Protein AF-A0A1I6VYF3-F1 (afdb_monomer)

Structure (mmCIF, N/CA/C/O backbone):
data_AF-A0A1I6VYF3-F1
#
_entry.id   AF-A0A1I6VYF3-F1
#
loop_
_atom_site.group_PDB
_atom_site.id
_atom_site.type_symbol
_atom_site.label_atom_id
_atom_site.label_alt_id
_atom_site.label_comp_id
_atom_site.label_asym_id
_atom_site.label_entity_id
_atom_site.label_seq_id
_atom_site.pdbx_PDB_ins_code
_atom_site.Cartn_x
_atom_site.Cartn_y
_atom_site.Cartn_z
_atom_site.occupancy
_atom_site.B_iso_or_equiv
_atom_site.auth_seq_id
_atom_site.auth_comp_id
_atom_site.auth_asym_id
_atom_site.auth_atom_id
_atom_site.pdbx_PDB_model_num
ATOM 1 N N . MET A 1 1 ? -0.927 11.354 -14.458 1.00 59.97 1 MET A N 1
ATOM 2 C CA . MET A 1 1 ? -0.891 10.353 -13.376 1.00 59.97 1 MET A CA 1
ATOM 3 C C . MET A 1 1 ? -0.864 11.114 -12.070 1.00 59.97 1 MET A C 1
ATOM 5 O O . MET A 1 1 ? -0.097 12.065 -11.974 1.00 59.97 1 MET A O 1
ATOM 9 N N . ASN A 1 2 ? -1.736 10.753 -11.134 1.00 69.69 2 ASN A N 1
ATOM 10 C CA . ASN A 1 2 ? -1.705 11.288 -9.781 1.00 69.69 2 ASN A CA 1
ATOM 11 C C . ASN A 1 2 ? -0.667 10.477 -8.989 1.00 69.69 2 ASN A C 1
ATOM 13 O O . ASN A 1 2 ? -0.709 9.242 -9.034 1.00 69.69 2 ASN A O 1
ATOM 17 N N . PRO A 1 3 ? 0.298 11.122 -8.316 1.00 82.19 3 PRO A N 1
ATOM 18 C CA . PRO A 1 3 ? 1.192 10.397 -7.426 1.00 82.19 3 PRO A CA 1
ATOM 19 C C . PRO A 1 3 ? 0.359 9.722 -6.330 1.00 82.19 3 PRO A C 1
ATOM 21 O O . PRO A 1 3 ? -0.583 10.313 -5.803 1.00 82.19 3 PRO A O 1
ATOM 24 N N . VAL A 1 4 ? 0.676 8.464 -6.025 1.00 93.81 4 VAL A N 1
ATOM 25 C CA . VAL A 1 4 ? 0.104 7.785 -4.860 1.00 93.81 4 VAL A CA 1
ATOM 26 C C . VAL A 1 4 ? 0.893 8.272 -3.656 1.00 93.81 4 VAL A C 1
ATOM 28 O O . VAL A 1 4 ? 2.077 7.965 -3.545 1.00 93.81 4 VAL A O 1
ATOM 31 N N . ASN A 1 5 ? 0.259 9.082 -2.812 1.00 94.56 5 ASN A N 1
ATOM 32 C CA . ASN A 1 5 ? 0.927 9.700 -1.673 1.00 94.56 5 ASN A CA 1
ATOM 33 C C . ASN A 1 5 ? 1.212 8.673 -0.577 1.00 94.56 5 ASN A C 1
ATOM 35 O O . ASN A 1 5 ? 0.401 7.782 -0.325 1.00 94.56 5 ASN A O 1
ATOM 39 N N . ASP A 1 6 ? 2.336 8.837 0.109 1.00 96.88 6 ASP A N 1
ATOM 40 C CA . ASP A 1 6 ? 2.615 8.085 1.324 1.00 96.88 6 ASP A CA 1
ATOM 41 C C . ASP A 1 6 ? 1.713 8.559 2.468 1.00 96.88 6 ASP A C 1
ATOM 43 O O . ASP A 1 6 ? 1.509 9.757 2.680 1.00 96.88 6 ASP A O 1
ATOM 47 N N . TYR A 1 7 ? 1.197 7.598 3.227 1.00 98.00 7 TYR A N 1
ATOM 48 C CA . TYR A 1 7 ? 0.482 7.830 4.472 1.00 98.00 7 TYR A CA 1
ATOM 49 C C . TYR A 1 7 ? 1.353 7.326 5.612 1.00 98.00 7 TYR A C 1
ATOM 51 O O . TYR A 1 7 ? 1.300 6.153 5.984 1.00 98.00 7 TYR A O 1
ATOM 59 N N . VAL A 1 8 ? 2.174 8.222 6.151 1.00 96.88 8 VAL A N 1
ATOM 60 C CA . VAL A 1 8 ? 3.116 7.933 7.234 1.00 96.88 8 VAL A CA 1
ATOM 61 C C . VAL A 1 8 ? 2.985 9.013 8.303 1.00 96.88 8 VAL A C 1
ATOM 63 O O . VAL A 1 8 ? 2.866 10.197 7.989 1.00 96.88 8 VAL A O 1
ATOM 66 N N . LYS A 1 9 ? 2.992 8.596 9.568 1.00 96.50 9 LYS A N 1
ATOM 67 C CA . LYS A 1 9 ? 3.066 9.466 10.745 1.00 96.50 9 LYS A CA 1
ATOM 68 C C . LYS A 1 9 ? 3.964 8.813 11.798 1.00 96.50 9 LYS A C 1
ATOM 70 O O . LYS A 1 9 ? 4.333 7.648 11.655 1.00 96.50 9 LYS A O 1
ATOM 75 N N . GLU A 1 10 ? 4.308 9.559 12.838 1.00 95.94 10 GLU A N 1
ATOM 76 C CA . GLU A 1 10 ? 4.975 8.997 14.015 1.00 95.94 10 GLU A CA 1
ATOM 77 C C . GLU A 1 10 ? 4.049 8.004 14.745 1.00 95.94 10 GLU A C 1
ATOM 79 O O . GLU A 1 10 ? 2.824 8.071 14.614 1.00 95.94 10 GLU A O 1
ATOM 84 N N . ASP A 1 11 ? 4.642 7.066 15.486 1.00 96.06 11 ASP A N 1
ATOM 85 C CA . ASP A 1 11 ? 3.935 6.101 16.343 1.00 96.06 11 ASP A CA 1
ATOM 86 C C . ASP A 1 11 ? 2.928 5.174 15.627 1.0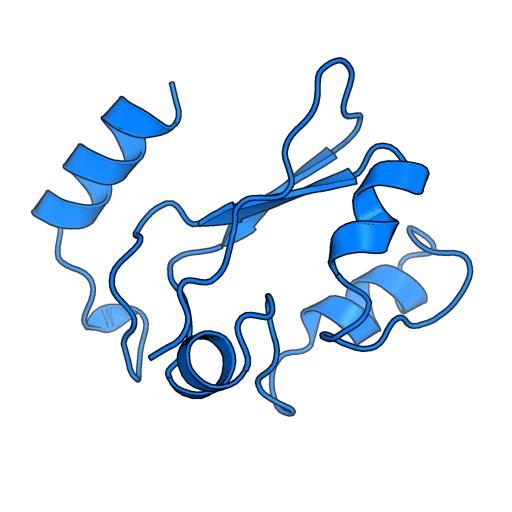0 96.06 11 ASP A C 1
ATOM 88 O O . ASP A 1 11 ? 1.917 4.759 16.194 1.00 96.06 11 ASP A O 1
ATOM 92 N N . LEU A 1 12 ? 3.203 4.802 14.371 1.00 98.00 12 LEU A N 1
ATOM 93 C CA . LEU A 1 12 ? 2.445 3.750 13.685 1.00 98.00 12 LEU A CA 1
ATOM 94 C C . LEU A 1 12 ? 2.675 2.374 14.330 1.00 98.00 12 LEU A C 1
ATOM 96 O O . LEU A 1 12 ? 3.811 1.956 14.549 1.00 98.00 12 LEU A O 1
ATOM 100 N N . ASN A 1 13 ? 1.593 1.617 14.514 1.00 97.88 13 ASN A N 1
ATOM 101 C CA . ASN A 1 13 ? 1.645 0.211 14.913 1.00 97.88 13 ASN A CA 1
ATOM 102 C C . ASN A 1 13 ? 2.036 -0.700 13.738 1.00 97.88 13 ASN A C 1
ATOM 104 O O . ASN A 1 13 ? 2.703 -1.716 13.929 1.00 97.88 13 ASN A O 1
ATOM 108 N N . ILE A 1 14 ? 1.594 -0.363 12.519 1.00 98.19 14 ILE A N 1
ATOM 109 C CA . ILE A 1 14 ? 1.860 -1.140 11.299 1.00 98.19 14 ILE A CA 1
ATOM 110 C C . ILE A 1 14 ? 2.163 -0.185 10.141 1.00 98.19 14 ILE A C 1
ATOM 112 O O . ILE A 1 14 ? 1.431 0.773 9.915 1.00 98.19 14 ILE A O 1
ATOM 116 N N . LEU A 1 15 ? 3.193 -0.484 9.349 1.00 97.88 15 LEU A N 1
ATOM 117 C CA . LEU A 1 15 ? 3.441 0.161 8.059 1.00 97.88 15 LEU A CA 1
ATOM 118 C C . LEU A 1 15 ? 3.364 -0.887 6.947 1.00 97.88 15 LEU A C 1
ATOM 120 O O . LEU A 1 15 ? 4.162 -1.824 6.911 1.00 97.88 15 LEU A O 1
ATOM 124 N N . PHE A 1 16 ? 2.412 -0.732 6.028 1.00 98.25 16 PHE A N 1
ATOM 125 C CA . PHE A 1 16 ? 2.339 -1.569 4.837 1.00 98.25 16 PHE A CA 1
ATOM 126 C C . PHE A 1 16 ? 3.202 -0.971 3.726 1.00 98.25 16 PHE A C 1
ATOM 128 O O . PHE A 1 16 ? 2.972 0.154 3.285 1.00 98.25 16 PHE A O 1
ATOM 135 N N . VAL A 1 17 ? 4.167 -1.755 3.244 1.00 97.69 17 VAL A N 1
ATOM 136 C CA . VAL A 1 17 ? 5.058 -1.371 2.144 1.00 97.69 17 VAL A CA 1
ATOM 137 C C . VAL A 1 17 ? 4.686 -2.176 0.900 1.00 97.69 17 VAL A C 1
ATOM 139 O O . VAL A 1 17 ? 4.942 -3.378 0.821 1.00 97.69 17 VAL A O 1
ATOM 142 N N . GLY A 1 18 ? 4.044 -1.521 -0.066 1.00 95.56 18 GLY A N 1
ATOM 143 C CA . GLY A 1 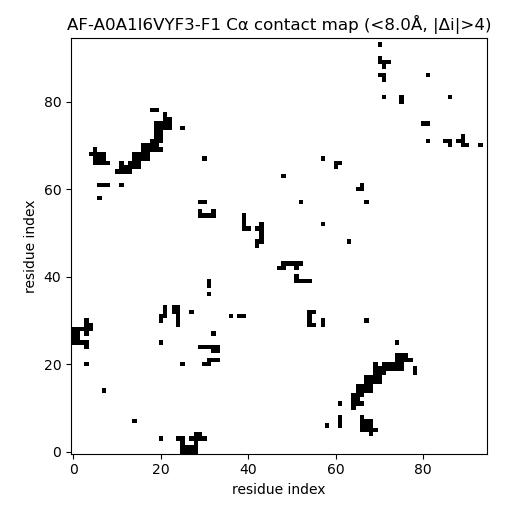18 ? 3.798 -2.080 -1.392 1.00 95.56 18 GLY A CA 1
ATOM 144 C C . GLY A 1 18 ? 5.069 -2.113 -2.245 1.00 95.56 18 GLY A C 1
ATOM 145 O O . GLY A 1 18 ? 6.067 -1.467 -1.928 1.00 95.56 18 GLY A O 1
ATOM 146 N N . PHE A 1 19 ? 5.048 -2.866 -3.349 1.00 95.44 19 PHE A N 1
ATOM 147 C CA . PHE A 1 19 ? 6.163 -2.855 -4.302 1.00 95.44 19 PHE A CA 1
ATOM 148 C C . PHE A 1 19 ? 6.228 -1.523 -5.039 1.00 95.44 19 PHE A C 1
ATOM 150 O O . PHE A 1 19 ? 7.202 -0.791 -4.913 1.00 95.44 19 PHE A O 1
ATOM 157 N N . ASN A 1 20 ? 5.174 -1.214 -5.784 1.00 95.81 20 ASN A N 1
ATOM 158 C CA . ASN A 1 20 ? 5.005 0.024 -6.516 1.00 95.81 20 ASN A CA 1
ATOM 159 C C . ASN A 1 20 ? 3.524 0.225 -6.884 1.00 95.81 20 ASN A C 1
ATOM 161 O O . ASN A 1 20 ? 2.735 -0.730 -6.842 1.00 95.81 20 ASN A O 1
ATOM 165 N N . PRO A 1 21 ? 3.116 1.442 -7.280 1.00 96.06 21 PRO A N 1
ATOM 166 C CA . PRO A 1 21 ? 1.759 1.678 -7.745 1.00 96.06 21 PRO A CA 1
ATOM 167 C C . PRO A 1 21 ? 1.418 0.858 -8.996 1.00 96.06 21 PRO A C 1
ATOM 169 O O . PRO A 1 21 ? 2.130 0.876 -9.998 1.00 96.06 21 PRO A O 1
ATOM 172 N N . SER A 1 22 ? 0.253 0.211 -8.995 1.00 95.12 22 SER A N 1
ATOM 173 C CA . SER A 1 22 ? -0.351 -0.238 -10.256 1.00 95.12 22 SER A CA 1
ATOM 174 C C . SER A 1 22 ? -0.755 0.964 -11.117 1.00 95.12 22 SER A C 1
ATOM 176 O O . SER A 1 22 ? -1.003 2.047 -10.581 1.00 95.12 22 SER A O 1
ATOM 178 N N . ILE A 1 23 ? -0.932 0.763 -12.429 1.00 94.88 23 ILE A N 1
ATOM 179 C CA . ILE A 1 23 ? -1.478 1.801 -13.329 1.00 94.88 23 ILE A CA 1
ATOM 180 C C . ILE A 1 23 ? -2.747 2.437 -12.752 1.00 94.88 23 ILE A C 1
ATOM 182 O O . ILE A 1 23 ? -2.816 3.654 -12.626 1.00 94.88 23 ILE A O 1
ATOM 186 N N . ARG A 1 24 ? -3.708 1.624 -12.294 1.00 95.06 24 ARG A N 1
ATOM 187 C CA . ARG A 1 24 ? -4.957 2.142 -11.721 1.00 95.06 24 ARG A CA 1
ATOM 188 C C . ARG A 1 24 ? -4.727 2.946 -10.445 1.00 95.06 24 ARG A C 1
ATOM 190 O O . ARG A 1 24 ? -5.323 4.000 -10.288 1.00 95.06 24 ARG A O 1
ATOM 197 N N . SER A 1 25 ? -3.859 2.473 -9.551 1.00 96.69 25 SER A N 1
ATOM 198 C CA . SER A 1 25 ? -3.488 3.236 -8.352 1.00 96.69 25 SER A CA 1
ATOM 199 C C . SER A 1 25 ? -2.882 4.588 -8.711 1.00 96.69 25 SER A C 1
ATOM 201 O O . SER A 1 25 ? -3.224 5.584 -8.087 1.00 9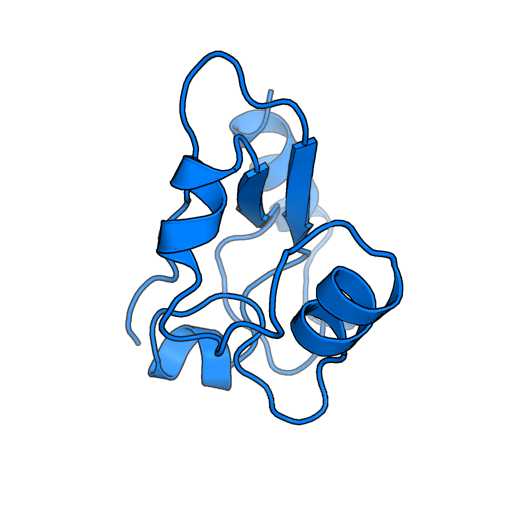6.69 25 SER A O 1
ATOM 203 N N . SER A 1 26 ? -2.052 4.647 -9.753 1.00 95.06 26 SER A N 1
ATOM 204 C CA . SER A 1 26 ? -1.480 5.903 -10.242 1.00 95.06 26 SER A CA 1
ATOM 205 C C . SER A 1 26 ? -2.476 6.793 -11.002 1.00 95.06 26 SER A C 1
ATOM 207 O O . SER A 1 26 ? -2.298 8.006 -11.094 1.00 95.06 26 SER A O 1
ATOM 209 N N . GLU A 1 27 ? -3.548 6.238 -11.557 1.00 95.31 27 GLU A N 1
ATOM 210 C CA . GLU A 1 27 ? -4.640 7.031 -12.127 1.00 95.31 27 GLU A CA 1
ATOM 211 C C . GLU A 1 27 ? -5.506 7.645 -11.022 1.00 95.31 27 GLU A C 1
ATOM 213 O O . GLU A 1 27 ? -5.844 8.828 -11.085 1.00 95.31 27 GLU A O 1
ATOM 218 N N . THR A 1 28 ? -5.830 6.864 -9.988 1.00 96.00 28 THR A N 1
ATOM 219 C CA . THR A 1 28 ? -6.733 7.291 -8.913 1.00 96.00 28 THR A CA 1
ATOM 220 C C . THR A 1 28 ? -6.030 8.024 -7.774 1.00 96.00 28 THR A C 1
ATOM 222 O O . THR A 1 28 ? -6.705 8.693 -7.007 1.00 96.00 28 THR A O 1
ATOM 225 N N . GLY A 1 29 ? -4.706 7.907 -7.649 1.00 96.75 29 GLY A N 1
ATOM 226 C CA . GLY A 1 29 ? -3.943 8.448 -6.518 1.00 96.75 29 GLY A CA 1
ATOM 227 C C . GLY A 1 29 ? -4.132 7.666 -5.215 1.00 96.75 29 GLY A C 1
ATOM 228 O O . GLY A 1 29 ? -3.867 8.209 -4.151 1.00 96.75 29 GLY A O 1
ATOM 229 N N . HIS A 1 30 ? -4.589 6.410 -5.295 1.00 97.81 30 HIS A N 1
ATOM 230 C CA . HIS A 1 30 ? -4.970 5.613 -4.125 1.00 97.81 30 HIS A CA 1
ATOM 231 C C . HIS A 1 30 ? -4.251 4.266 -4.065 1.00 97.81 30 HIS A C 1
ATOM 233 O O . HIS A 1 30 ? -4.085 3.573 -5.083 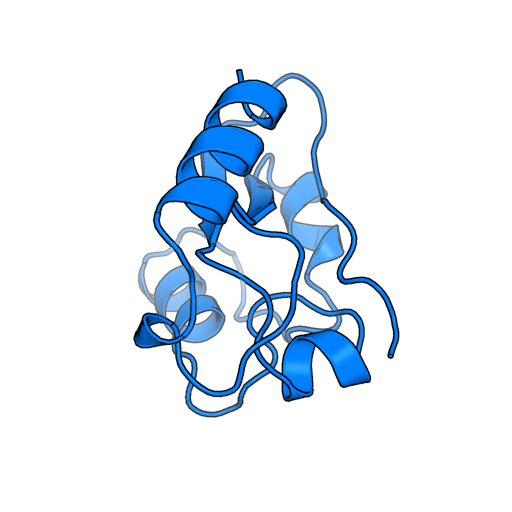1.00 97.81 30 HIS A O 1
ATOM 239 N N . HIS A 1 31 ? -3.869 3.856 -2.859 1.00 98.19 31 HIS A N 1
ATOM 240 C CA . HIS A 1 31 ? -3.194 2.580 -2.628 1.00 98.19 31 HIS A CA 1
ATOM 241 C C . HIS A 1 31 ? -4.117 1.397 -2.921 1.00 98.19 31 HIS A C 1
ATOM 243 O O . HIS A 1 31 ? -5.303 1.383 -2.590 1.00 98.19 31 HIS A O 1
ATOM 249 N N . PHE A 1 32 ? -3.554 0.370 -3.562 1.00 97.19 32 PHE A N 1
ATOM 250 C CA . PHE A 1 32 ? -4.241 -0.897 -3.840 1.00 97.19 32 PHE A CA 1
ATOM 251 C C . PHE A 1 32 ? -5.608 -0.748 -4.549 1.00 97.19 32 PHE A C 1
ATOM 253 O O . PHE A 1 32 ? -6.526 -1.528 -4.310 1.00 97.19 32 PHE A O 1
ATOM 260 N N . ALA A 1 33 ? -5.748 0.229 -5.454 1.00 97.12 33 ALA A N 1
ATOM 261 C CA . ALA A 1 33 ? -7.018 0.573 -6.107 1.00 97.12 33 ALA A CA 1
ATOM 262 C C . ALA A 1 33 ? -7.462 -0.401 -7.217 1.00 97.12 33 ALA A C 1
ATOM 264 O O . ALA A 1 33 ? -8.574 -0.285 -7.740 1.00 97.12 33 ALA A O 1
ATOM 265 N N . ASN A 1 34 ? -6.602 -1.345 -7.620 1.00 94.44 34 ASN A N 1
ATOM 266 C CA . ASN A 1 34 ? -6.958 -2.405 -8.566 1.00 94.44 34 ASN A CA 1
ATOM 267 C C . ASN A 1 34 ? -8.059 -3.305 -7.968 1.00 94.44 34 ASN A C 1
ATOM 269 O O . ASN A 1 34 ? -7.820 -3.876 -6.909 1.00 94.44 34 ASN A O 1
ATOM 273 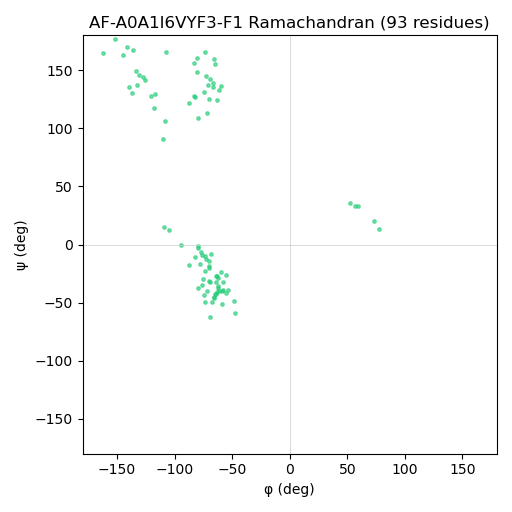N N . PRO A 1 35 ? -9.221 -3.498 -8.629 1.00 92.44 35 PRO A N 1
ATOM 274 C CA . PRO A 1 35 ? -10.307 -4.335 -8.108 1.00 92.44 35 PRO A CA 1
ATOM 275 C C . PRO A 1 35 ? -9.910 -5.795 -7.860 1.00 92.44 35 PRO A C 1
ATOM 277 O O . PRO A 1 35 ? -10.531 -6.472 -7.046 1.00 92.44 35 PRO A O 1
ATOM 280 N N . ASN A 1 36 ? -8.870 -6.280 -8.547 1.00 94.38 36 ASN A N 1
ATOM 281 C CA . ASN A 1 36 ? -8.324 -7.620 -8.338 1.00 94.38 36 ASN A CA 1
ATOM 282 C C . ASN A 1 36 ? -7.349 -7.686 -7.149 1.00 94.38 36 ASN A C 1
ATOM 284 O O . ASN A 1 36 ? -6.952 -8.777 -6.736 1.00 94.38 36 ASN A O 1
ATOM 288 N N . ASN A 1 37 ? -6.936 -6.541 -6.597 1.00 96.25 37 ASN A N 1
ATOM 289 C CA . ASN A 1 37 ? -6.110 -6.497 -5.403 1.00 96.25 37 ASN A CA 1
ATOM 290 C C . ASN A 1 37 ? -6.963 -6.836 -4.171 1.00 96.25 37 ASN A C 1
ATOM 292 O O . ASN A 1 37 ? -8.046 -6.296 -3.964 1.00 96.25 37 ASN A O 1
ATOM 296 N N . ARG A 1 38 ? -6.465 -7.753 -3.339 1.00 97.56 38 ARG A N 1
ATOM 297 C CA . ARG A 1 38 ? -7.192 -8.268 -2.172 1.00 97.56 38 ARG A CA 1
ATOM 298 C C . ARG A 1 38 ? -6.864 -7.545 -0.869 1.00 97.56 38 ARG A C 1
ATOM 300 O O . ARG A 1 38 ? -7.446 -7.917 0.142 1.00 97.56 38 ARG A O 1
ATOM 307 N N . PHE A 1 39 ? -5.977 -6.548 -0.876 1.00 98.25 39 PHE A N 1
ATOM 308 C CA . PHE A 1 39 ? -5.496 -5.852 0.323 1.00 98.25 39 PHE A CA 1
ATOM 309 C C . PHE A 1 39 ? -6.642 -5.430 1.248 1.00 98.25 39 PHE A C 1
ATOM 311 O O . PHE A 1 39 ? -6.736 -5.927 2.364 1.00 98.25 39 PHE A O 1
ATOM 318 N N . TRP A 1 40 ? -7.581 -4.623 0.748 1.00 98.38 40 TRP A N 1
ATOM 319 C CA . TRP A 1 40 ? -8.704 -4.105 1.538 1.00 98.38 40 TRP A CA 1
ATOM 320 C C . TRP A 1 40 ? -9.636 -5.196 2.071 1.00 98.38 40 TRP A C 1
ATOM 322 O O . TRP A 1 40 ? -10.149 -5.099 3.183 1.00 98.38 40 TRP A O 1
ATOM 332 N N . LYS A 1 41 ? -9.842 -6.260 1.286 1.00 98.50 41 LYS A N 1
ATOM 333 C CA . LYS A 1 41 ? -10.643 -7.413 1.706 1.00 98.50 41 LYS A CA 1
ATOM 334 C C . LYS A 1 41 ? -9.946 -8.177 2.834 1.00 98.50 41 LYS A C 1
ATOM 336 O O . LYS A 1 41 ? -10.572 -8.442 3.851 1.00 98.50 41 LYS A O 1
ATOM 341 N N . ILE A 1 42 ? -8.662 -8.491 2.661 1.00 98.50 42 ILE A N 1
ATOM 342 C CA . ILE A 1 42 ? -7.864 -9.242 3.638 1.00 98.50 42 ILE A CA 1
ATOM 343 C C . ILE A 1 42 ? -7.707 -8.444 4.931 1.00 98.50 42 ILE A C 1
ATOM 345 O O . ILE A 1 42 ? -7.858 -9.011 6.005 1.00 98.50 42 ILE A O 1
ATOM 349 N N . LEU A 1 43 ? -7.454 -7.137 4.841 1.00 98.25 43 LEU A N 1
ATOM 350 C CA . LEU A 1 43 ? -7.303 -6.263 6.002 1.00 98.25 43 LEU A CA 1
ATOM 351 C C . LEU A 1 43 ? -8.558 -6.276 6.891 1.00 98.25 43 LEU A C 1
ATOM 353 O O . LEU A 1 43 ? -8.459 -6.299 8.117 1.00 98.25 43 LEU A O 1
ATOM 357 N N . TYR A 1 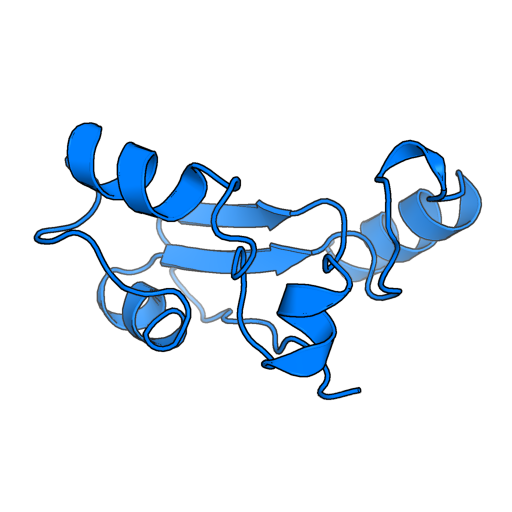44 ? -9.741 -6.310 6.274 1.00 98.69 44 TYR A N 1
ATOM 358 C CA . TYR A 1 44 ? -11.007 -6.445 6.988 1.00 98.69 44 TYR A CA 1
ATOM 359 C C . TYR A 1 44 ? -11.238 -7.861 7.525 1.00 98.69 44 TYR A C 1
ATOM 361 O O . TYR A 1 44 ? -11.527 -8.026 8.705 1.00 98.69 44 TYR A O 1
ATOM 369 N N . GLU A 1 45 ? -11.074 -8.891 6.691 1.00 98.69 45 GLU A N 1
ATOM 370 C CA . GLU A 1 45 ? -11.304 -10.288 7.092 1.00 98.69 45 GLU A CA 1
ATOM 371 C C . GLU A 1 45 ? -10.332 -10.764 8.185 1.00 98.69 45 GLU A C 1
ATOM 373 O O . GLU A 1 45 ? -10.686 -11.625 8.986 1.00 98.69 45 GLU A O 1
ATOM 378 N N . ALA A 1 46 ? -9.133 -10.179 8.259 1.00 98.25 46 ALA A N 1
ATOM 379 C CA . ALA A 1 46 ? -8.163 -10.417 9.326 1.00 98.25 46 ALA A CA 1
ATOM 380 C C . ALA A 1 46 ? -8.498 -9.689 10.643 1.00 98.25 46 ALA A C 1
ATOM 382 O O . ALA A 1 46 ? -7.809 -9.893 11.639 1.00 98.25 46 ALA A O 1
ATOM 383 N N . GLY A 1 47 ? -9.521 -8.827 10.660 1.00 98.12 47 GLY A N 1
ATOM 384 C CA . GLY A 1 47 ? -9.921 -8.063 11.843 1.00 98.12 47 GLY A CA 1
ATOM 385 C C . GLY A 1 47 ? -9.035 -6.853 12.158 1.00 98.12 47 GLY A C 1
ATOM 386 O O . GLY A 1 47 ? -9.157 -6.291 13.241 1.00 98.12 47 GLY A O 1
ATOM 387 N N . LEU A 1 48 ? -8.166 -6.426 11.231 1.00 98.00 48 LEU A N 1
ATOM 388 C CA . LEU A 1 48 ? -7.306 -5.244 11.414 1.00 98.00 48 LEU A CA 1
ATOM 389 C C . LEU A 1 48 ? -8.060 -3.923 11.212 1.00 98.00 48 LEU A C 1
ATOM 391 O O . LEU A 1 48 ? -7.587 -2.866 11.616 1.00 98.00 48 LEU A O 1
ATOM 395 N N . THR A 1 49 ? -9.233 -3.969 10.581 1.00 98.50 49 THR A N 1
ATOM 396 C CA . THR A 1 49 ? -10.085 -2.796 10.359 1.00 98.50 49 THR A CA 1
ATOM 397 C C . THR A 1 49 ? -11.525 -3.078 10.785 1.00 98.50 49 THR A C 1
ATOM 399 O O . THR A 1 49 ? -12.009 -4.195 10.602 1.00 98.50 49 THR A O 1
ATOM 402 N N . PRO A 1 50 ? -12.253 -2.076 11.316 1.00 97.81 50 PRO A N 1
ATOM 403 C CA . PRO A 1 50 ? -13.637 -2.252 11.775 1.00 97.81 50 PRO A CA 1
ATOM 404 C C . PRO A 1 50 ? -14.638 -2.464 10.629 1.00 97.81 50 PRO A C 1
ATOM 406 O O . PRO A 1 50 ? -15.740 -2.970 10.836 1.00 97.81 50 PRO A O 1
ATOM 409 N N . LYS A 1 51 ? -14.269 -2.063 9.411 1.00 98.38 51 LYS A N 1
ATOM 410 C CA . LYS A 1 51 ? -15.040 -2.242 8.181 1.00 98.38 51 LYS A CA 1
ATOM 411 C C . LYS A 1 51 ? -14.087 -2.488 7.019 1.00 98.38 51 LYS A C 1
ATOM 413 O O . LYS A 1 51 ? -12.917 -2.125 7.091 1.00 98.38 51 LYS A O 1
ATOM 418 N N . LYS A 1 52 ? -14.607 -3.005 5.910 1.00 98.44 52 LYS A N 1
ATOM 419 C CA . LYS A 1 52 ? -13.887 -2.976 4.637 1.00 98.44 52 LYS A CA 1
ATOM 420 C C . LYS A 1 52 ? -13.873 -1.541 4.101 1.00 98.44 52 LYS A C 1
ATOM 422 O O . LYS A 1 52 ? -14.927 -1.005 3.764 1.00 98.44 52 LYS A O 1
ATOM 427 N N . TYR A 1 53 ? -12.692 -0.937 4.046 1.00 98.38 53 TYR A N 1
ATOM 428 C CA . TYR A 1 53 ? -12.476 0.378 3.440 1.00 98.38 53 TYR A CA 1
ATOM 429 C C . TYR A 1 53 ? -12.376 0.261 1.918 1.00 98.38 53 TYR A C 1
ATOM 431 O O . TYR A 1 53 ? -11.909 -0.751 1.389 1.00 98.38 53 TYR A O 1
ATOM 439 N N . GLU A 1 54 ? -12.815 1.303 1.221 1.00 98.12 54 GLU A N 1
ATOM 440 C CA . GLU A 1 54 ? -12.526 1.474 -0.203 1.00 98.12 54 GLU A CA 1
ATOM 441 C C . GLU A 1 54 ? -11.139 2.101 -0.390 1.00 98.12 54 GLU A C 1
ATOM 443 O O . GLU A 1 54 ? -10.651 2.809 0.488 1.00 98.12 54 GLU A O 1
ATOM 448 N N . ALA A 1 55 ? -10.512 1.900 -1.553 1.00 97.94 55 ALA A N 1
ATOM 449 C CA . ALA A 1 55 ? -9.184 2.463 -1.824 1.00 97.94 55 ALA A CA 1
ATOM 450 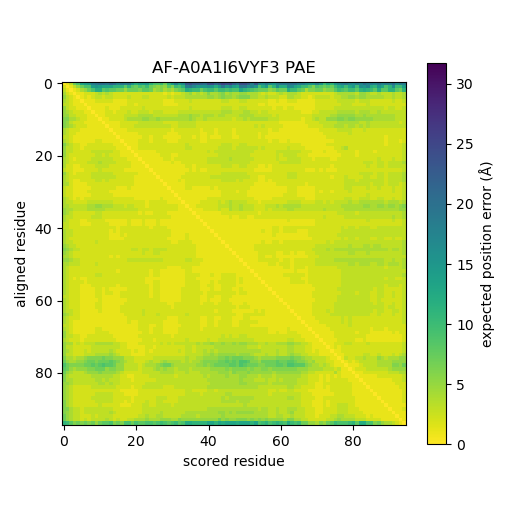C C . ALA A 1 55 ? -9.147 3.994 -1.689 1.00 97.94 55 ALA A C 1
ATOM 452 O O . ALA A 1 55 ? -8.155 4.542 -1.235 1.00 97.94 55 ALA A O 1
ATOM 453 N N . SER A 1 56 ? -10.247 4.683 -2.010 1.00 97.56 56 SER A N 1
ATOM 454 C CA . SER A 1 56 ? -10.367 6.135 -1.835 1.00 97.56 56 SER A CA 1
ATOM 455 C C . SER A 1 56 ? -10.406 6.601 -0.378 1.00 97.56 56 SER A C 1
ATOM 457 O O . SER A 1 56 ? -10.434 7.798 -0.115 1.00 97.56 56 SER A O 1
ATOM 459 N N . GLU A 1 57 ? -10.492 5.669 0.570 1.00 98.25 57 GLU A N 1
ATOM 460 C CA . GLU A 1 57 ? -10.464 5.924 2.007 1.00 98.25 57 GLU A CA 1
ATOM 461 C C . GLU A 1 57 ? -9.117 5.540 2.640 1.00 98.25 57 GLU A C 1
ATOM 463 O O . GLU A 1 57 ? -9.026 5.449 3.863 1.00 98.25 57 GLU A O 1
ATOM 468 N N . ASP A 1 58 ? -8.085 5.291 1.835 1.00 98.25 58 ASP A N 1
ATOM 469 C CA . ASP A 1 58 ? -6.771 4.820 2.273 1.00 98.25 58 ASP A CA 1
ATOM 470 C C . ASP A 1 58 ? -6.115 5.683 3.355 1.00 98.25 58 ASP A C 1
ATOM 472 O O . ASP A 1 58 ? -5.591 5.151 4.335 1.00 98.25 58 ASP A O 1
ATOM 476 N N . TYR A 1 59 ? -6.250 7.002 3.246 1.00 97.88 59 TYR A N 1
ATOM 477 C CA . TYR A 1 59 ? -5.794 7.961 4.254 1.00 97.88 59 TYR A CA 1
ATOM 478 C C . TYR A 1 59 ? -6.352 7.707 5.668 1.00 97.88 59 TYR A C 1
ATOM 480 O O . TYR A 1 59 ? -5.708 8.071 6.650 1.00 97.88 59 TYR A O 1
ATOM 488 N N . LYS A 1 60 ? -7.523 7.065 5.802 1.00 98.31 60 LYS A N 1
ATOM 489 C CA . LYS A 1 60 ? -8.153 6.779 7.105 1.00 98.31 60 LYS A CA 1
ATOM 490 C C . LYS A 1 60 ? -7.451 5.671 7.885 1.00 98.31 60 LYS A C 1
ATOM 492 O O . LYS A 1 60 ? -7.738 5.497 9.064 1.00 98.31 60 LYS A O 1
ATOM 497 N N . LEU A 1 61 ? -6.541 4.911 7.266 1.00 98.31 61 LEU A N 1
ATOM 498 C CA . LEU A 1 61 ? -5.734 3.941 8.012 1.00 98.31 61 LEU A CA 1
ATOM 499 C C . LEU A 1 61 ? -4.835 4.622 9.052 1.00 98.31 61 LEU A C 1
ATOM 501 O O . LEU A 1 61 ? -4.572 4.027 10.097 1.00 98.31 61 LEU A O 1
ATOM 505 N N . LEU A 1 62 ? -4.455 5.885 8.830 1.00 98.31 62 LEU A N 1
ATOM 506 C CA . LEU A 1 62 ? -3.700 6.669 9.807 1.00 98.31 62 LEU A CA 1
ATOM 507 C C . LEU A 1 62 ? -4.473 6.884 11.113 1.00 98.31 62 LEU A C 1
ATOM 509 O O . LEU A 1 62 ? -3.847 6.971 12.167 1.00 98.31 62 LEU A O 1
ATOM 513 N N . ASP A 1 63 ? -5.808 6.918 11.072 1.00 97.94 63 ASP A N 1
ATOM 514 C CA . ASP A 1 63 ? -6.653 7.015 12.272 1.00 97.94 63 ASP A CA 1
ATOM 515 C C . ASP A 1 63 ? -6.623 5.721 13.108 1.00 97.94 63 ASP A C 1
ATOM 517 O O . ASP A 1 63 ? -7.053 5.710 14.259 1.00 97.94 63 ASP A O 1
ATOM 521 N N . LEU A 1 64 ? -6.121 4.628 12.526 1.00 98.06 64 LEU A N 1
ATOM 522 C CA . LEU A 1 64 ? -5.972 3.308 13.142 1.00 98.06 64 LEU A CA 1
ATOM 523 C C . LEU A 1 64 ? -4.498 2.963 13.420 1.00 98.06 64 LEU A C 1
ATOM 525 O O . LEU A 1 64 ? -4.167 1.796 13.618 1.00 98.06 64 LEU A O 1
ATOM 529 N N . ASP A 1 65 ? -3.611 3.962 13.376 1.00 98.38 65 ASP A N 1
ATOM 530 C CA . ASP A 1 65 ? -2.157 3.812 13.522 1.00 98.38 65 ASP A CA 1
ATOM 531 C C . ASP A 1 65 ? -1.541 2.834 12.507 1.00 98.38 65 ASP A C 1
ATOM 533 O O . ASP A 1 65 ? -0.551 2.152 12.785 1.00 98.38 65 ASP A O 1
ATOM 537 N N . MET A 1 66 ? -2.117 2.778 11.302 1.00 98.69 66 MET A N 1
ATOM 538 C CA . MET A 1 66 ? -1.601 2.006 10.176 1.00 98.69 66 MET A CA 1
ATOM 539 C C . MET A 1 66 ? -1.218 2.922 9.008 1.00 98.69 66 MET A C 1
ATOM 541 O O . MET A 1 66 ? -2.007 3.757 8.571 1.00 98.69 66 MET A O 1
ATOM 545 N N . GLY A 1 67 ? -0.006 2.755 8.486 1.00 98.44 67 GLY A N 1
ATOM 546 C CA . GLY A 1 67 ? 0.522 3.536 7.368 1.00 98.44 67 GLY A CA 1
ATOM 547 C C . GLY A 1 67 ? 0.602 2.758 6.059 1.00 98.44 67 GLY A C 1
ATOM 548 O O . GLY A 1 67 ? 0.548 1.525 6.039 1.00 98.44 67 GLY A O 1
ATOM 549 N N . LEU A 1 68 ? 0.781 3.491 4.963 1.00 98.56 68 LEU A N 1
ATOM 550 C CA . LEU A 1 68 ? 0.894 2.966 3.603 1.00 98.56 68 LEU A CA 1
ATOM 551 C C . LEU A 1 68 ? 2.016 3.687 2.849 1.00 98.56 68 LEU A C 1
ATOM 553 O O . LEU A 1 68 ? 2.040 4.914 2.800 1.00 98.56 68 LEU A O 1
ATOM 557 N N . THR A 1 69 ? 2.904 2.929 2.213 1.00 97.81 69 THR A N 1
ATOM 558 C CA . THR A 1 69 ? 3.933 3.451 1.300 1.00 97.81 69 THR A CA 1
ATOM 559 C C . THR A 1 69 ? 4.293 2.403 0.241 1.00 97.81 69 THR A C 1
ATOM 561 O O . THR A 1 69 ? 3.775 1.283 0.263 1.0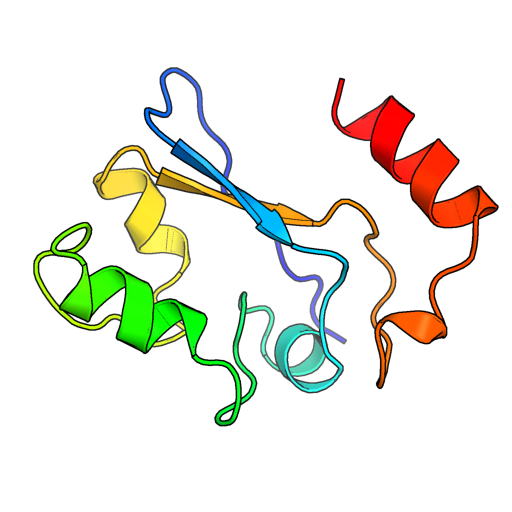0 97.81 69 THR A O 1
ATOM 564 N N . ASN A 1 70 ? 5.169 2.743 -0.704 1.00 97.12 70 ASN A N 1
ATOM 565 C CA . ASN A 1 70 ? 5.746 1.808 -1.666 1.00 97.12 70 ASN A CA 1
ATOM 566 C C . ASN A 1 70 ? 7.271 1.904 -1.663 1.00 97.12 70 ASN A C 1
ATOM 568 O O . ASN A 1 70 ? 7.824 2.993 -1.561 1.00 97.12 70 ASN A O 1
ATOM 572 N N . ILE A 1 71 ? 7.955 0.775 -1.855 1.00 96.69 71 ILE A N 1
ATOM 573 C CA . ILE A 1 71 ? 9.416 0.781 -2.012 1.00 96.69 71 ILE A CA 1
ATOM 574 C C . ILE A 1 71 ? 9.847 1.420 -3.333 1.00 96.69 71 ILE A C 1
ATOM 576 O O . ILE A 1 71 ? 10.887 2.056 -3.382 1.00 96.69 71 ILE A O 1
ATOM 580 N N . VAL A 1 72 ? 9.058 1.304 -4.400 1.00 96.25 72 VAL A N 1
ATOM 581 C CA . VAL A 1 72 ? 9.344 1.948 -5.686 1.00 96.25 72 VAL A CA 1
ATOM 582 C C . VAL A 1 72 ? 8.207 2.886 -6.069 1.00 96.25 72 VAL A C 1
ATOM 584 O O . VAL A 1 72 ? 7.043 2.495 -6.123 1.00 96.25 72 VAL A O 1
ATOM 587 N N . ALA A 1 73 ? 8.549 4.138 -6.376 1.00 91.69 73 ALA A N 1
ATOM 588 C CA . ALA A 1 73 ? 7.570 5.172 -6.710 1.00 91.69 73 ALA A CA 1
ATOM 589 C C . ALA A 1 73 ? 6.984 5.019 -8.126 1.00 91.69 73 ALA A C 1
ATOM 591 O O . ALA A 1 73 ? 5.840 5.407 -8.373 1.00 91.69 73 ALA A O 1
ATOM 592 N N . ARG A 1 74 ? 7.755 4.464 -9.075 1.00 94.56 74 ARG A N 1
ATOM 593 C CA . ARG A 1 74 ? 7.355 4.375 -10.487 1.00 94.56 74 ARG A CA 1
ATOM 594 C C . ARG A 1 74 ? 6.212 3.367 -10.683 1.00 94.56 74 ARG A C 1
ATOM 596 O O . ARG A 1 74 ? 6.385 2.189 -10.365 1.00 94.56 74 ARG A O 1
ATOM 603 N N . PRO A 1 75 ? 5.080 3.769 -11.288 1.00 93.94 75 PRO A N 1
ATOM 604 C CA . PRO A 1 75 ? 4.008 2.839 -11.609 1.00 93.9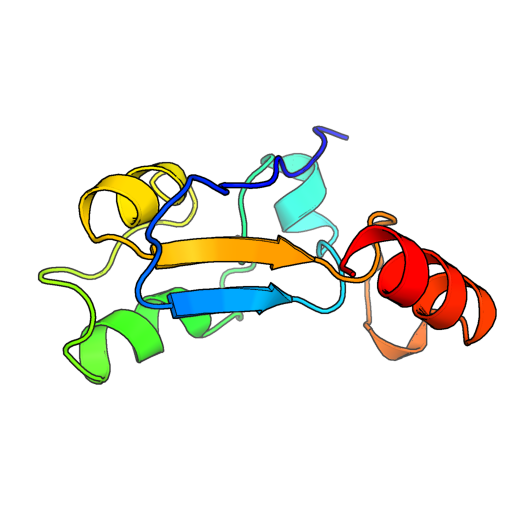4 75 PRO A CA 1
ATOM 605 C C . PRO A 1 75 ? 4.383 1.856 -12.725 1.00 93.94 75 PRO A C 1
ATOM 607 O O . PRO A 1 75 ? 5.011 2.245 -13.713 1.00 93.94 75 PRO A O 1
ATOM 610 N N . THR A 1 76 ? 3.935 0.605 -12.613 1.00 93.06 76 THR A N 1
ATOM 611 C CA . THR A 1 76 ? 4.079 -0.424 -13.664 1.00 93.06 76 THR A CA 1
ATOM 612 C C . THR A 1 76 ? 2.788 -1.224 -13.848 1.00 93.06 76 THR A C 1
ATOM 614 O O . THR A 1 76 ? 1.847 -1.122 -13.050 1.00 93.06 76 THR A O 1
ATOM 617 N N . LYS A 1 77 ? 2.697 -2.006 -14.936 1.00 90.19 77 LYS A N 1
ATOM 618 C CA . LYS A 1 77 ? 1.578 -2.945 -15.124 1.00 90.19 77 LYS A CA 1
ATOM 619 C C . LYS A 1 77 ? 1.795 -4.212 -14.306 1.00 90.19 77 LYS A C 1
ATOM 621 O O . LYS A 1 77 ? 0.828 -4.738 -13.756 1.00 90.19 77 LYS A O 1
ATOM 626 N N . ALA A 1 78 ? 3.040 -4.668 -14.213 1.00 87.00 78 ALA A N 1
ATOM 627 C CA . ALA A 1 78 ? 3.436 -5.822 -13.427 1.00 87.00 78 ALA A CA 1
ATOM 628 C C . ALA A 1 78 ? 4.689 -5.531 -12.584 1.00 87.00 78 ALA A C 1
ATOM 630 O O . ALA A 1 78 ? 5.535 -4.709 -12.937 1.00 87.00 78 ALA A O 1
ATOM 631 N N . ALA A 1 79 ? 4.784 -6.184 -11.423 1.00 84.38 79 ALA A N 1
ATOM 632 C CA . ALA A 1 79 ? 5.865 -5.948 -10.464 1.00 84.38 79 ALA A CA 1
ATOM 633 C C . ALA A 1 79 ? 7.233 -6.467 -10.951 1.00 84.38 79 ALA A C 1
ATOM 635 O O . ALA A 1 79 ? 8.266 -6.035 -10.453 1.00 84.38 79 ALA A O 1
ATOM 636 N N . ASP A 1 80 ? 7.258 -7.371 -11.931 1.00 91.50 80 ASP A N 1
ATOM 637 C CA . ASP A 1 80 ? 8.480 -7.871 -12.572 1.00 91.50 80 ASP A CA 1
ATOM 638 C C . ASP A 1 80 ? 9.136 -6.847 -13.520 1.00 91.50 80 ASP A C 1
ATOM 640 O O . ASP A 1 80 ? 10.283 -7.028 -13.919 1.00 91.50 80 ASP A O 1
ATOM 644 N N . GLU A 1 81 ? 8.454 -5.738 -13.822 1.00 94.25 81 GLU A N 1
ATOM 645 C CA . GLU A 1 81 ? 9.011 -4.581 -14.538 1.00 94.25 81 GLU A CA 1
ATOM 646 C C . GLU A 1 81 ? 9.843 -3.642 -13.638 1.00 94.25 81 GLU A C 1
ATOM 648 O O . GLU A 1 81 ? 10.370 -2.629 -14.115 1.00 94.25 81 GLU A O 1
ATOM 653 N N . ILE A 1 82 ? 9.927 -3.924 -12.333 1.00 95.94 82 ILE A N 1
ATOM 654 C CA . ILE A 1 82 ? 10.731 -3.152 -11.382 1.00 95.94 82 ILE A CA 1
ATOM 655 C C . ILE A 1 82 ? 12.184 -3.624 -11.453 1.00 95.94 82 ILE A C 1
ATOM 657 O O . ILE A 1 82 ? 12.491 -4.810 -11.308 1.00 95.94 82 ILE A O 1
ATOM 661 N N . THR A 1 83 ? 13.102 -2.685 -11.653 1.00 97.00 83 THR A N 1
ATOM 662 C CA . THR A 1 83 ? 14.533 -2.986 -11.750 1.00 97.00 83 THR A CA 1
ATOM 663 C C . THR A 1 83 ? 15.180 -3.171 -10.374 1.00 97.00 83 THR A C 1
ATOM 665 O O . THR A 1 83 ? 14.681 -2.715 -9.343 1.00 97.00 83 THR A O 1
ATOM 668 N N . LYS A 1 84 ? 16.347 -3.829 -10.337 1.00 96.94 84 LYS A N 1
ATOM 669 C CA . LYS A 1 84 ? 17.128 -3.974 -9.095 1.00 96.94 84 LYS A CA 1
ATOM 670 C C . LYS A 1 84 ? 17.610 -2.622 -8.574 1.00 96.94 84 LYS A C 1
ATOM 672 O O . LYS A 1 84 ? 17.765 -2.450 -7.370 1.00 96.94 84 LYS A O 1
ATOM 677 N N . GLU A 1 85 ? 17.888 -1.700 -9.482 1.00 97.69 85 GLU A N 1
ATOM 678 C CA . GLU A 1 85 ? 18.343 -0.344 -9.210 1.00 97.69 85 GLU A CA 1
ATOM 679 C C . GLU A 1 85 ? 17.250 0.451 -8.494 1.00 97.69 85 GLU A C 1
ATOM 681 O O . GLU A 1 85 ? 17.527 1.037 -7.453 1.00 97.69 85 GLU A O 1
ATOM 686 N N . GLU A 1 86 ? 16.004 0.362 -8.961 1.00 97.25 86 GLU A N 1
ATOM 687 C CA . GLU A 1 86 ? 14.859 0.999 -8.299 1.00 97.25 86 GLU A CA 1
ATOM 688 C C . GLU A 1 86 ? 14.618 0.442 -6.896 1.00 97.25 86 GLU A C 1
ATOM 690 O O . GLU A 1 86 ? 14.389 1.202 -5.960 1.00 97.25 86 GLU A O 1
ATOM 695 N N . TYR A 1 87 ? 14.738 -0.876 -6.705 1.00 96.88 87 TYR A N 1
ATOM 696 C CA . TYR A 1 87 ? 14.661 -1.454 -5.362 1.00 96.88 87 TYR A CA 1
ATOM 697 C C . TYR A 1 87 ? 15.783 -0.964 -4.440 1.00 96.88 87 TYR A C 1
ATOM 699 O O . TYR A 1 87 ? 15.554 -0.772 -3.245 1.00 96.88 87 TYR A O 1
ATOM 707 N N . LYS A 1 88 ? 17.005 -0.787 -4.962 1.00 97.00 88 LYS A N 1
ATOM 708 C CA . LYS A 1 88 ? 18.129 -0.255 -4.176 1.00 97.00 88 LYS A CA 1
ATOM 709 C C . LYS A 1 88 ? 17.878 1.194 -3.774 1.00 97.00 88 LYS A C 1
ATOM 711 O O . LYS A 1 88 ? 18.075 1.516 -2.612 1.00 97.00 88 LYS A O 1
ATOM 716 N N . GLU A 1 89 ? 17.433 2.028 -4.708 1.00 97.19 89 GLU A N 1
ATOM 717 C CA . GLU A 1 89 ? 17.071 3.423 -4.444 1.00 97.19 89 GLU A CA 1
ATOM 718 C C . GLU A 1 89 ? 15.959 3.511 -3.392 1.00 97.19 89 GLU A C 1
ATOM 720 O O . GLU A 1 89 ? 16.129 4.153 -2.358 1.00 97.19 89 GLU A O 1
ATOM 725 N N . GLY A 1 90 ? 14.873 2.765 -3.597 1.00 96.31 90 GLY A N 1
ATOM 726 C CA . GLY A 1 90 ? 13.748 2.679 -2.674 1.00 96.31 90 GLY A CA 1
ATOM 727 C C . GLY A 1 90 ? 14.130 2.258 -1.260 1.00 96.31 90 GLY A C 1
ATOM 728 O O . GLY A 1 90 ? 13.664 2.829 -0.276 1.00 96.31 90 GLY A O 1
ATOM 729 N N . LYS A 1 91 ? 15.031 1.277 -1.147 1.00 95.81 91 LYS A N 1
ATOM 730 C CA . LYS A 1 91 ? 15.571 0.840 0.142 1.00 95.81 91 LYS A CA 1
ATOM 731 C C . LYS A 1 91 ? 16.322 1.957 0.863 1.00 95.81 91 LYS A C 1
ATOM 733 O O . LYS A 1 91 ? 16.232 2.023 2.081 1.00 95.81 91 LYS A O 1
ATOM 738 N N . GLU A 1 92 ? 17.101 2.773 0.157 1.00 96.88 92 GLU A N 1
ATOM 739 C CA . GLU A 1 92 ? 17.829 3.881 0.784 1.00 96.88 92 GLU A CA 1
ATOM 740 C C . GLU A 1 92 ? 16.883 5.001 1.237 1.00 96.88 92 GLU A C 1
ATOM 742 O O . GLU A 1 92 ? 17.150 5.618 2.262 1.00 96.88 92 GLU A O 1
ATOM 747 N N . ILE A 1 93 ? 15.767 5.214 0.530 1.00 94.62 93 ILE A N 1
ATOM 748 C CA . ILE A 1 93 ? 14.731 6.194 0.901 1.00 94.62 93 ILE A CA 1
ATOM 749 C C . ILE A 1 93 ? 13.929 5.744 2.134 1.00 94.62 93 ILE A C 1
ATOM 751 O O . ILE A 1 93 ? 13.617 6.572 2.981 1.00 94.62 93 ILE A O 1
ATOM 755 N N . LEU A 1 94 ? 13.595 4.453 2.243 1.00 91.25 94 LEU A N 1
ATOM 756 C CA . LEU A 1 94 ? 12.766 3.901 3.330 1.00 91.25 94 LEU A CA 1
ATOM 757 C C . LEU A 1 94 ? 13.508 3.649 4.660 1.00 91.25 94 LEU A C 1
ATOM 759 O O . LEU A 1 94 ? 12.891 3.136 5.594 1.00 91.25 94 LEU A O 1
ATOM 763 N N . LYS A 1 95 ? 14.816 3.913 4.734 1.00 79.94 95 LYS A N 1
ATOM 764 C CA . LYS A 1 95 ? 15.611 3.741 5.964 1.00 79.94 95 LYS A CA 1
ATOM 765 C C . LYS A 1 95 ? 15.235 4.750 7.040 1.00 79.94 95 LYS A C 1
ATOM 767 O O . LYS A 1 95 ? 15.252 4.324 8.215 1.00 79.94 95 LYS A O 1
#

Mean predicted aligned error: 2.65 Å

Foldseek 3Di:
DAFQDKQDDPPAPEEDEAAEDAPVCRVVSFPQQPPPRCVLVCCVVVVVDPDRDHRVCQNCVVVSSYIYYYLARDYDNDSVPDDPVRNVVSVVVVD

Secondary structure (DSSP, 8-state):
------B--TT-SEEEEESS-BHHHHHHT-TT--TT--HHHHHHHTTSSSS---GGGGGGGGGGTEEEEES--S-BSSGGG--HHHHHHHHHHT-

Solvent-accessible surface area (backbone atoms only — not comparable to full-atom values): 5575 Å² total; per-residue (Å²): 120,37,74,59,72,69,41,78,70,85,87,52,81,42,75,49,72,44,66,46,38,40,56,57,10,23,63,71,34,20,64,76,49,42,89,86,50,55,64,47,58,50,42,24,77,70,64,78,36,100,55,70,61,55,36,92,49,52,75,57,36,55,82,71,30,30,28,41,43,52,43,27,83,69,63,37,92,52,80,85,77,60,52,73,64,48,51,52,53,22,53,66,73,72,106

pLDDT: mean 95.46, std 5.61, range [59.97, 98.69]

Nearest PDB structures (foldseek):
  1mwj-assembly1_A  TM=9.865E-01  e=5.797E-09  Escherichia coli
  2c2q-assembly1_A  TM=9.380E-01  e=2.251E-07  Deinococcus radiodurans R1 = ATCC 13939 = DSM 20539
  1mtl-assembly1_A  TM=9.389E-01  e=2.938E-07  Escherichia coli
  1mtl-assembly1_B  TM=9.384E-01  e=3.586E-07  Escherichia coli
  2c2p-assembly1_A  TM=9.413E-01  e=5.346E-07  Deinococcus radiodurans R1 = ATCC 13939 = DSM 20539

Radius of gyration: 13.16 Å; Cα contacts (8 Å, |Δi|>4): 146; chains: 1; bounding box: 33×22×32 Å

Sequence (95 aa):
MNPVNDYVKEDLNILFVGFNPSIRSSETGHHFANPNNRFWKILYEAGLTPKKYEASEDYKLLDLDMGLTNIVARPTKAADEITKEEYKEGKEILK